Protein AF-M2UCD8-F1 (afdb_monomer_lite)

Secondary structure (DSSP, 8-state):
-TT-GGG-HHHHHHHHHHHHHHTS-GGGG-SSSSHHHHHHHHHHHHHHHHTS-HHHHHHHHHTHHHHHHHHHHTT-

Sequence (76 aa):
PPYSPDINPIKNFKSILKDRLNNRKTSSLGIRYNSKSIKTFKRAIFEEWQAIPQQAIDNCILSLPNRFRKVVDAKG

Structure (mmCIF, N/CA/C/O backbone):
data_AF-M2UCD8-F1
#
_entry.id   AF-M2UCD8-F1
#
loop_
_atom_site.group_PDB
_atom_site.id
_atom_site.type_symbol
_atom_site.label_atom_id
_atom_site.label_alt_id
_atom_site.label_comp_id
_atom_site.label_asym_id
_atom_site.label_entity_id
_atom_site.label_seq_id
_atom_site.pdbx_PDB_ins_code
_atom_site.Cartn_x
_atom_site.Cartn_y
_atom_site.Cartn_z
_atom_site.occupancy
_atom_site.B_iso_or_equiv
_atom_site.auth_seq_id
_atom_site.auth_comp_id
_atom_site.auth_asym_id
_atom_site.auth_atom_id
_atom_site.pdbx_PDB_model_num
ATOM 1 N N . PRO A 1 1 ? -0.983 6.881 20.647 1.00 59.41 1 PRO A N 1
ATOM 2 C CA . PRO A 1 1 ? 0.220 6.792 21.509 1.00 59.41 1 PRO A CA 1
ATOM 3 C C . PRO A 1 1 ? 1.510 6.849 20.674 1.00 59.41 1 PRO A C 1
ATOM 5 O O . PRO A 1 1 ? 1.472 6.514 19.483 1.00 59.41 1 PRO A O 1
ATOM 8 N N . PRO A 1 2 ? 2.642 7.286 21.256 1.00 55.53 2 PRO A N 1
ATOM 9 C CA . PRO A 1 2 ? 3.962 7.023 20.688 1.00 55.53 2 PRO A CA 1
ATOM 10 C C . PRO A 1 2 ? 4.102 5.522 20.397 1.00 55.53 2 PRO A C 1
ATOM 12 O O . PRO A 1 2 ? 3.599 4.704 21.157 1.00 55.53 2 PRO A O 1
ATOM 15 N N . TYR A 1 3 ? 4.748 5.157 19.288 1.00 60.84 3 TYR A N 1
ATOM 16 C CA . TYR A 1 3 ? 4.925 3.756 18.869 1.00 60.84 3 TYR A CA 1
ATOM 17 C C . TYR A 1 3 ? 3.648 2.956 18.559 1.00 60.84 3 TYR A C 1
ATOM 19 O O . TYR A 1 3 ? 3.717 1.736 18.518 1.00 60.84 3 TYR A O 1
ATOM 27 N N . SER A 1 4 ? 2.519 3.600 18.243 1.00 64.44 4 SER A N 1
ATOM 28 C CA . SER A 1 4 ? 1.306 2.895 17.785 1.00 64.44 4 SER A CA 1
ATOM 29 C C . SER A 1 4 ? 1.178 2.925 16.254 1.00 64.44 4 SER A C 1
ATOM 31 O O . SER A 1 4 ? 0.503 3.809 15.711 1.00 64.44 4 SER A O 1
ATOM 33 N N . PRO A 1 5 ? 1.847 2.017 15.513 1.00 64.06 5 PRO A N 1
ATOM 34 C CA . PRO A 1 5 ? 1.761 1.977 14.057 1.00 64.06 5 PRO A CA 1
ATOM 35 C C . PRO A 1 5 ? 0.339 1.695 13.569 1.00 64.06 5 PRO A C 1
ATOM 37 O O . PRO A 1 5 ? -0.062 2.268 12.559 1.00 64.06 5 PRO A O 1
ATOM 40 N N . ASP A 1 6 ? -0.432 0.923 14.333 1.00 68.69 6 ASP A N 1
ATOM 41 C CA . ASP A 1 6 ? -1.793 0.502 13.986 1.00 68.69 6 ASP A CA 1
ATOM 42 C C . ASP A 1 6 ? -2.778 1.669 13.942 1.00 68.69 6 ASP A C 1
ATOM 44 O O . ASP A 1 6 ? -3.765 1.628 13.211 1.00 68.69 6 ASP A O 1
ATOM 48 N N . ILE A 1 7 ? -2.485 2.743 14.675 1.00 71.94 7 ILE A N 1
ATOM 49 C CA . ILE A 1 7 ? -3.284 3.969 14.699 1.00 71.94 7 ILE A CA 1
ATOM 50 C C . ILE A 1 7 ? -2.824 4.959 13.617 1.00 71.94 7 ILE A C 1
ATOM 52 O O . ILE A 1 7 ? -3.591 5.825 13.214 1.00 71.94 7 ILE A O 1
ATOM 56 N N . ASN A 1 8 ? -1.596 4.843 13.101 1.00 79.06 8 ASN A N 1
ATOM 57 C CA . ASN A 1 8 ? -1.067 5.783 12.114 1.00 79.06 8 ASN A CA 1
ATOM 58 C C . ASN A 1 8 ? -1.516 5.395 10.690 1.00 79.06 8 ASN A C 1
ATOM 60 O O . ASN A 1 8 ? -0.986 4.429 10.128 1.00 79.06 8 ASN A O 1
ATOM 64 N N . PRO A 1 9 ? -2.420 6.155 10.042 1.00 73.12 9 PRO A N 1
ATOM 65 C CA . PRO A 1 9 ? -2.953 5.800 8.725 1.00 73.12 9 PRO A CA 1
ATOM 66 C C . PRO A 1 9 ? -1.853 5.648 7.671 1.00 73.12 9 PRO A C 1
ATOM 68 O O . PRO A 1 9 ? -1.881 4.711 6.881 1.00 73.12 9 PRO A O 1
ATOM 71 N N . ILE A 1 10 ? -0.824 6.499 7.714 1.00 75.50 10 ILE A N 1
ATOM 72 C CA . ILE A 1 10 ? 0.288 6.492 6.752 1.00 75.50 10 ILE A CA 1
ATOM 73 C C . ILE A 1 10 ? 1.115 5.208 6.871 1.00 75.50 10 ILE A C 1
ATOM 75 O O . ILE A 1 10 ? 1.524 4.637 5.858 1.00 75.50 10 ILE A O 1
ATOM 79 N N . LYS A 1 11 ? 1.351 4.713 8.093 1.00 79.44 11 LYS A N 1
ATOM 80 C CA . LYS A 1 11 ? 2.059 3.437 8.287 1.00 79.44 11 LYS A CA 1
ATOM 81 C C . LYS A 1 11 ? 1.246 2.261 7.748 1.00 79.44 11 LYS A C 1
ATOM 83 O O . LYS A 1 11 ? 1.826 1.381 7.116 1.00 79.44 11 LYS A O 1
ATOM 88 N N . ASN A 1 12 ? -0.074 2.294 7.912 1.00 78.75 12 ASN A N 1
ATOM 89 C CA . ASN A 1 12 ? -0.965 1.280 7.348 1.00 78.75 12 ASN A CA 1
ATOM 90 C C . ASN A 1 12 ? -0.927 1.287 5.812 1.00 78.75 12 ASN A C 1
ATOM 92 O O . ASN A 1 12 ? -0.745 0.236 5.202 1.00 78.75 12 ASN A O 1
ATOM 96 N N . PHE A 1 13 ? -0.977 2.464 5.180 1.00 82.00 13 PHE A N 1
ATOM 97 C CA . PHE A 1 13 ? -0.817 2.578 3.724 1.00 82.00 13 PHE A CA 1
ATOM 98 C C . PHE A 1 13 ? 0.536 2.078 3.237 1.00 82.00 13 PHE A C 1
ATOM 100 O O . PHE A 1 13 ? 0.613 1.375 2.230 1.00 82.00 13 PHE A O 1
ATOM 107 N N . LYS A 1 14 ? 1.609 2.391 3.969 1.00 84.12 14 LYS A N 1
ATOM 108 C CA . LYS A 1 14 ? 2.944 1.887 3.648 1.00 84.12 14 LYS A CA 1
ATOM 109 C C . LYS A 1 14 ? 3.002 0.359 3.711 1.00 84.12 14 LYS A C 1
ATOM 111 O O . LYS A 1 14 ? 3.682 -0.232 2.876 1.00 84.12 14 LYS A O 1
ATOM 116 N N . SER A 1 15 ? 2.298 -0.268 4.657 1.00 87.06 15 SER A N 1
ATOM 117 C CA . SER A 1 15 ? 2.188 -1.731 4.724 1.00 87.06 15 SER A CA 1
ATOM 118 C C . SER A 1 15 ? 1.466 -2.286 3.500 1.00 87.06 15 SER A C 1
ATOM 120 O O . SER A 1 15 ? 2.033 -3.118 2.804 1.00 87.06 15 SER A O 1
ATOM 122 N N . ILE A 1 16 ? 0.290 -1.741 3.162 1.00 88.19 16 ILE A N 1
ATOM 123 C CA . ILE A 1 16 ? -0.495 -2.166 1.990 1.00 88.19 16 ILE A CA 1
ATOM 124 C C . ILE A 1 16 ? 0.346 -2.083 0.711 1.00 88.19 16 ILE A C 1
ATOM 126 O O . ILE A 1 16 ? 0.410 -3.036 -0.062 1.00 88.19 16 ILE A O 1
ATOM 130 N N . LEU A 1 17 ? 1.029 -0.958 0.489 1.00 91.00 17 LEU A N 1
ATOM 131 C CA . LEU A 1 17 ? 1.875 -0.777 -0.688 1.00 91.00 17 LEU A CA 1
ATOM 132 C C . LEU A 1 17 ? 3.047 -1.770 -0.707 1.00 91.00 17 LEU A C 1
ATOM 134 O O . LEU A 1 17 ? 3.375 -2.318 -1.757 1.00 91.00 17 LEU A O 1
ATOM 138 N N . LYS A 1 18 ? 3.672 -2.022 0.449 1.00 90.12 18 LYS A N 1
ATOM 139 C CA . LYS A 1 18 ? 4.772 -2.983 0.572 1.00 90.12 18 LYS A CA 1
ATOM 140 C C . LYS A 1 18 ? 4.309 -4.406 0.259 1.00 90.12 18 LYS A C 1
ATOM 142 O O . LYS A 1 18 ? 4.993 -5.097 -0.490 1.00 90.12 18 LYS A O 1
ATOM 147 N N . ASP A 1 19 ? 3.155 -4.817 0.770 1.00 92.00 19 ASP A N 1
ATOM 148 C CA . ASP A 1 19 ? 2.599 -6.152 0.533 1.00 92.00 19 ASP A CA 1
ATOM 149 C C . ASP A 1 19 ? 2.268 -6.353 -0.949 1.00 92.00 19 ASP A C 1
ATOM 151 O O . ASP A 1 19 ? 2.626 -7.370 -1.543 1.00 92.00 19 ASP A O 1
ATOM 155 N N . ARG A 1 20 ? 1.686 -5.336 -1.594 1.00 92.12 20 ARG A N 1
ATOM 156 C CA . ARG A 1 20 ? 1.425 -5.351 -3.040 1.00 92.12 20 ARG A CA 1
ATOM 157 C C . ARG A 1 20 ? 2.706 -5.454 -3.867 1.00 92.12 20 ARG A C 1
ATOM 159 O O . ARG A 1 20 ? 2.760 -6.241 -4.808 1.00 92.12 20 ARG A O 1
ATOM 166 N N . LEU A 1 21 ? 3.754 -4.716 -3.497 1.00 92.44 21 LEU A N 1
ATOM 167 C CA . LEU A 1 21 ? 5.060 -4.813 -4.157 1.00 92.44 21 LEU A CA 1
ATOM 168 C C . LEU A 1 21 ? 5.716 -6.183 -3.944 1.00 92.44 21 LEU A C 1
ATOM 170 O O . LEU A 1 21 ? 6.277 -6.722 -4.891 1.00 92.44 21 LEU A O 1
ATOM 174 N N . ASN A 1 22 ? 5.614 -6.769 -2.749 1.00 90.50 22 ASN A N 1
ATOM 175 C CA . ASN A 1 22 ? 6.137 -8.110 -2.464 1.00 90.50 22 ASN A CA 1
ATOM 176 C C . ASN A 1 22 ? 5.431 -9.204 -3.279 1.00 90.50 22 ASN A C 1
ATOM 178 O O . ASN A 1 22 ? 6.050 -10.210 -3.615 1.00 90.50 22 ASN A O 1
ATOM 182 N N . ASN A 1 23 ? 4.158 -8.996 -3.624 1.00 91.81 23 ASN A N 1
ATOM 183 C CA . ASN A 1 23 ? 3.386 -9.915 -4.461 1.00 91.81 23 ASN A CA 1
ATOM 184 C C . ASN A 1 23 ? 3.709 -9.790 -5.961 1.00 91.81 23 ASN A C 1
ATOM 186 O O . ASN A 1 23 ? 3.288 -10.630 -6.759 1.00 91.81 23 ASN A O 1
ATOM 190 N N . ARG A 1 24 ? 4.464 -8.764 -6.377 1.00 89.94 24 ARG A N 1
ATOM 191 C CA . ARG A 1 24 ? 4.956 -8.662 -7.754 1.00 89.94 24 ARG A CA 1
ATOM 192 C C . ARG A 1 24 ? 6.122 -9.618 -7.988 1.00 89.94 24 ARG A C 1
ATOM 194 O O . ARG A 1 24 ? 6.963 -9.843 -7.124 1.00 89.94 24 ARG A O 1
ATOM 201 N N . LYS A 1 25 ? 6.252 -10.107 -9.225 1.00 86.94 25 LYS A N 1
ATOM 202 C CA . LYS A 1 25 ? 7.453 -10.844 -9.653 1.00 86.94 25 LYS A CA 1
ATOM 203 C C . LYS A 1 25 ? 8.686 -9.947 -9.507 1.00 86.94 25 LYS A C 1
ATOM 205 O O . LYS A 1 25 ? 8.687 -8.840 -10.044 1.00 86.94 25 LYS A O 1
ATOM 210 N N . THR A 1 26 ? 9.761 -10.431 -8.886 1.00 80.31 26 THR A N 1
ATOM 211 C CA . THR A 1 26 ? 10.995 -9.653 -8.643 1.00 80.31 26 THR A CA 1
ATOM 212 C C . THR A 1 26 ? 11.568 -9.026 -9.916 1.00 80.31 26 THR A C 1
ATOM 214 O O . THR A 1 26 ? 12.011 -7.882 -9.903 1.00 80.31 26 THR A O 1
ATOM 217 N N . SER A 1 27 ? 11.486 -9.723 -11.053 1.00 79.00 27 SER A N 1
ATOM 218 C CA . SER A 1 27 ? 11.922 -9.194 -12.353 1.00 79.00 27 SER A CA 1
ATOM 219 C C . SER A 1 27 ? 11.181 -7.921 -12.783 1.00 79.00 27 SER A C 1
ATOM 221 O O . SER A 1 27 ? 11.761 -7.075 -13.460 1.00 79.00 27 SER A O 1
ATOM 223 N N . SER A 1 28 ? 9.927 -7.749 -12.356 1.00 82.31 28 SER A N 1
ATOM 224 C CA . SER A 1 28 ? 9.105 -6.563 -12.638 1.00 82.31 28 SER A CA 1
ATOM 225 C C . SER A 1 28 ? 9.431 -5.358 -11.749 1.00 82.31 28 SER A C 1
ATOM 227 O O . SER A 1 28 ? 9.000 -4.247 -12.047 1.00 82.31 28 SER A O 1
ATOM 229 N N . LEU A 1 29 ? 10.225 -5.558 -10.691 1.00 85.00 29 LEU A N 1
ATOM 230 C CA . LEU A 1 29 ? 10.719 -4.504 -9.801 1.00 85.00 29 LEU A CA 1
ATOM 231 C C . LEU A 1 29 ? 12.111 -3.993 -10.209 1.00 85.00 29 LEU A C 1
ATOM 233 O O . LEU A 1 29 ? 12.587 -3.005 -9.657 1.00 85.00 29 LEU A O 1
ATOM 237 N N . GLY A 1 30 ? 12.744 -4.626 -11.200 1.00 83.19 30 GLY A N 1
ATOM 238 C CA . GLY A 1 30 ? 14.119 -4.355 -11.614 1.00 83.19 30 GLY A CA 1
ATOM 239 C C . GLY A 1 30 ? 15.110 -5.381 -11.058 1.00 83.19 30 GLY A C 1
ATOM 240 O O . GLY A 1 30 ? 14.879 -6.020 -10.037 1.00 83.19 30 GLY A O 1
ATOM 241 N N . ILE A 1 31 ? 16.232 -5.557 -11.758 1.00 79.69 31 ILE A N 1
ATOM 242 C CA . ILE A 1 31 ? 17.260 -6.555 -11.431 1.00 79.69 31 ILE A CA 1
ATOM 243 C C . ILE A 1 31 ? 18.593 -5.828 -11.250 1.00 79.69 31 ILE A C 1
ATOM 245 O O . ILE A 1 31 ? 19.037 -5.129 -12.162 1.00 79.69 31 ILE A O 1
ATOM 249 N N . ARG A 1 32 ? 19.248 -6.016 -10.095 1.00 83.88 32 ARG A N 1
ATOM 250 C CA . ARG A 1 32 ? 20.495 -5.331 -9.686 1.00 83.88 32 ARG A CA 1
ATOM 251 C C . ARG A 1 32 ? 20.348 -3.812 -9.517 1.00 83.88 32 ARG A C 1
ATOM 253 O O . ARG A 1 32 ? 19.419 -3.186 -10.022 1.00 83.88 32 ARG A O 1
ATOM 260 N N . TYR A 1 33 ? 21.302 -3.213 -8.811 1.00 84.31 33 TYR A N 1
ATOM 261 C CA . TYR A 1 33 ? 21.347 -1.770 -8.593 1.00 84.31 33 TYR A CA 1
ATOM 262 C C . TYR A 1 33 ? 21.922 -1.053 -9.821 1.00 84.31 33 TYR A C 1
ATOM 264 O O . TYR A 1 33 ? 23.130 -1.024 -10.037 1.00 84.31 33 TYR A O 1
ATOM 272 N N . ASN A 1 34 ? 21.044 -0.511 -10.665 1.00 91.62 34 ASN A N 1
ATOM 273 C CA . ASN A 1 34 ? 21.411 0.331 -11.802 1.00 91.62 34 ASN A CA 1
ATOM 274 C C . ASN A 1 34 ? 20.279 1.327 -12.117 1.00 91.62 34 ASN A C 1
ATOM 276 O O . ASN A 1 34 ? 19.149 1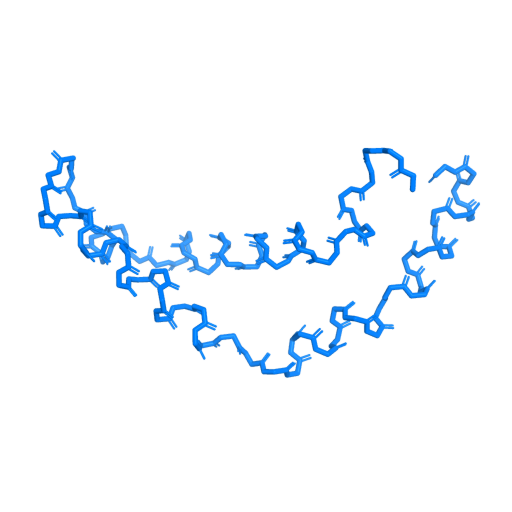.176 -11.648 1.00 91.62 34 ASN A O 1
ATOM 280 N N . SER A 1 35 ? 20.571 2.335 -12.944 1.00 90.31 35 SER A N 1
ATOM 281 C CA . SER A 1 35 ? 19.615 3.400 -13.290 1.00 90.31 35 SER A CA 1
ATOM 282 C C . SER A 1 35 ? 18.310 2.871 -13.906 1.00 90.31 35 SER A C 1
ATOM 284 O O . SER A 1 35 ? 17.226 3.354 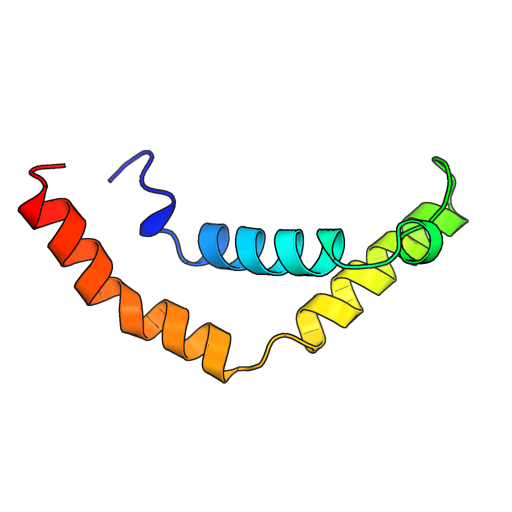-13.572 1.00 90.31 35 SER A O 1
ATOM 286 N N . LYS A 1 36 ? 18.380 1.833 -14.752 1.00 91.62 36 LYS A N 1
ATOM 287 C CA . LYS A 1 36 ? 17.196 1.213 -15.369 1.00 91.62 36 LYS A CA 1
ATOM 288 C C . LYS A 1 36 ? 16.323 0.532 -14.315 1.00 91.62 36 LYS A C 1
ATOM 290 O O . LYS A 1 36 ? 15.128 0.799 -14.270 1.00 91.62 36 LYS 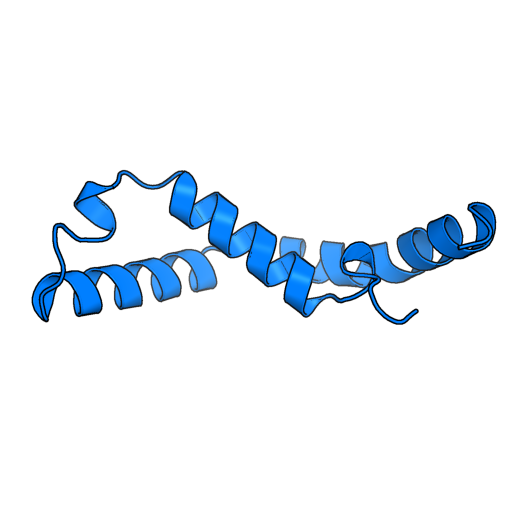A O 1
ATOM 295 N N . SER A 1 37 ? 16.917 -0.262 -13.429 1.00 91.81 37 SER A N 1
ATOM 296 C CA . SER A 1 37 ? 16.215 -0.947 -12.340 1.00 91.81 37 SER A CA 1
ATOM 297 C C . SER A 1 37 ? 15.583 0.028 -11.351 1.00 91.81 37 SER A C 1
ATOM 299 O O . SER A 1 37 ? 14.443 -0.177 -10.955 1.00 91.81 37 SER A O 1
ATOM 301 N N . ILE A 1 38 ? 16.252 1.140 -11.022 1.00 92.44 38 ILE A N 1
ATOM 302 C CA . ILE A 1 38 ? 15.665 2.192 -10.175 1.00 92.44 38 ILE A CA 1
ATOM 303 C C . ILE A 1 38 ? 14.437 2.813 -10.853 1.00 92.44 38 ILE A C 1
ATOM 305 O O . ILE A 1 38 ? 13.412 3.015 -10.202 1.00 92.44 38 ILE A O 1
ATOM 309 N N . LYS A 1 39 ? 14.509 3.105 -12.159 1.00 92.94 39 LYS A N 1
ATOM 310 C CA . LYS A 1 39 ? 13.355 3.618 -12.917 1.00 92.94 39 LYS A CA 1
ATOM 311 C C . LYS A 1 39 ? 12.204 2.611 -12.935 1.00 92.94 39 LYS A C 1
ATOM 313 O O . LYS A 1 39 ? 11.061 3.000 -12.710 1.00 92.94 39 LYS A O 1
ATOM 318 N N . THR A 1 40 ? 12.500 1.330 -13.155 1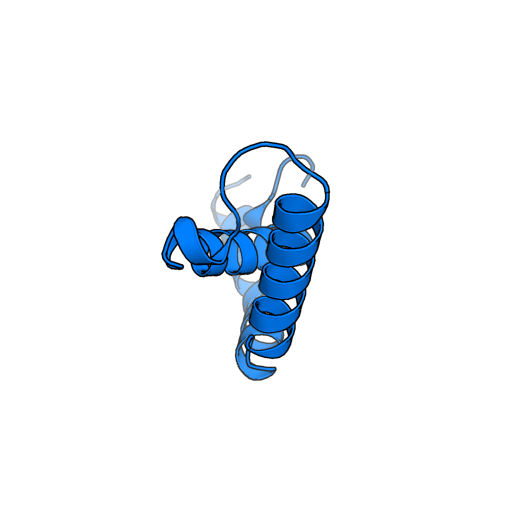.00 93.50 40 THR A N 1
ATOM 319 C CA . THR A 1 40 ? 11.504 0.249 -13.115 1.00 93.50 40 THR A CA 1
ATOM 320 C C . THR A 1 40 ? 10.844 0.149 -11.743 1.00 93.50 40 THR A C 1
ATOM 322 O O . THR A 1 40 ? 9.619 0.121 -11.668 1.00 93.50 40 THR A O 1
ATOM 325 N N . PHE A 1 41 ? 11.629 0.192 -10.667 1.00 93.12 41 PHE A N 1
ATOM 326 C CA . PHE A 1 41 ? 11.117 0.143 -9.303 1.00 93.12 41 PHE A CA 1
ATOM 327 C C . PHE A 1 41 ? 10.214 1.339 -8.975 1.00 93.12 41 PHE A C 1
ATOM 329 O O . PHE A 1 41 ? 9.109 1.161 -8.468 1.00 93.12 41 PHE A O 1
ATOM 336 N N . LYS A 1 42 ? 10.634 2.563 -9.331 1.00 93.56 42 LYS A N 1
ATOM 337 C CA . LYS A 1 42 ? 9.817 3.778 -9.157 1.00 93.56 42 LYS A CA 1
ATOM 338 C C . LYS A 1 42 ? 8.486 3.686 -9.902 1.00 93.56 42 LYS A C 1
ATOM 340 O O . LYS A 1 42 ? 7.455 4.053 -9.347 1.00 93.56 42 LYS A O 1
ATOM 345 N N . ARG A 1 43 ? 8.501 3.176 -11.138 1.00 94.12 43 ARG A N 1
ATOM 346 C CA . ARG A 1 43 ? 7.277 2.967 -11.918 1.00 94.12 43 ARG A CA 1
ATOM 347 C C . ARG A 1 43 ? 6.363 1.937 -11.253 1.00 94.12 43 ARG A C 1
ATOM 349 O O . ARG A 1 43 ? 5.180 2.207 -11.112 1.00 94.12 43 ARG A O 1
ATOM 356 N N . ALA A 1 44 ? 6.912 0.816 -10.788 1.00 93.81 44 ALA A N 1
ATOM 357 C CA . ALA A 1 44 ? 6.140 -0.214 -10.098 1.00 93.81 44 ALA A CA 1
ATOM 358 C C . ALA A 1 44 ? 5.465 0.310 -8.820 1.00 93.81 44 ALA A C 1
ATOM 360 O O . ALA A 1 44 ? 4.302 0.005 -8.576 1.00 93.81 44 ALA A O 1
ATOM 361 N N . ILE A 1 45 ? 6.166 1.143 -8.041 1.00 93.81 45 ILE A N 1
ATOM 362 C CA . ILE A 1 45 ? 5.585 1.835 -6.881 1.00 93.81 45 ILE A CA 1
ATOM 363 C C . ILE A 1 45 ? 4.392 2.694 -7.304 1.00 93.81 45 ILE A C 1
ATOM 365 O O . ILE A 1 45 ? 3.342 2.627 -6.672 1.00 93.81 45 ILE A O 1
ATOM 369 N N . PHE A 1 46 ? 4.548 3.498 -8.358 1.00 94.69 46 PHE A N 1
ATOM 370 C CA . PHE A 1 46 ? 3.484 4.381 -8.829 1.00 94.69 46 PHE A CA 1
ATOM 371 C C . PHE A 1 46 ? 2.273 3.598 -9.351 1.00 94.69 46 PHE A C 1
ATOM 373 O O . PHE A 1 46 ? 1.144 3.919 -8.998 1.00 94.69 46 PHE A O 1
ATOM 380 N N . GLU A 1 47 ? 2.500 2.548 -10.140 1.00 94.38 47 GLU A N 1
ATOM 381 C CA . GLU A 1 47 ? 1.443 1.661 -10.637 1.00 94.38 47 GLU A CA 1
ATOM 382 C C . GLU A 1 47 ? 0.664 1.012 -9.488 1.00 94.38 47 GLU A C 1
ATOM 384 O O . GLU A 1 47 ? -0.563 1.045 -9.490 1.00 94.38 47 GLU A O 1
ATOM 389 N N . GLU A 1 48 ? 1.355 0.457 -8.486 1.00 93.75 48 GLU A N 1
ATOM 390 C CA . GLU A 1 48 ? 0.674 -0.133 -7.330 1.00 93.75 48 GLU A CA 1
ATOM 391 C C . GLU A 1 48 ? -0.069 0.904 -6.504 1.00 93.75 48 GLU A C 1
ATOM 393 O O . GLU A 1 48 ? -1.166 0.618 -6.039 1.00 93.75 48 GLU A O 1
ATOM 398 N N . TRP A 1 49 ? 0.487 2.108 -6.352 1.00 91.81 49 TRP A N 1
ATOM 399 C CA . TRP A 1 49 ? -0.190 3.200 -5.664 1.00 91.81 49 TRP A CA 1
ATOM 400 C C . TRP A 1 49 ? -1.506 3.577 -6.352 1.00 91.81 49 TRP A C 1
ATOM 402 O O . TRP A 1 49 ? -2.534 3.669 -5.690 1.00 91.81 49 TRP A O 1
ATOM 412 N N . GLN A 1 50 ? -1.490 3.737 -7.677 1.00 92.31 50 GLN A N 1
ATOM 413 C CA . GLN A 1 50 ? -2.693 4.035 -8.465 1.00 92.31 50 GLN A CA 1
ATOM 414 C C . GLN A 1 50 ? -3.701 2.877 -8.465 1.00 92.31 50 GLN A C 1
ATOM 416 O O . GLN A 1 50 ? -4.899 3.100 -8.600 1.00 92.31 50 GLN A O 1
ATOM 421 N N . ALA A 1 51 ? -3.232 1.640 -8.299 1.00 93.19 51 ALA A N 1
ATOM 422 C CA . ALA A 1 51 ? -4.079 0.454 -8.254 1.00 93.19 51 ALA A CA 1
ATOM 423 C C . ALA A 1 51 ? -4.707 0.184 -6.872 1.00 93.19 51 ALA A C 1
ATOM 425 O O . ALA A 1 51 ? -5.456 -0.787 -6.732 1.00 93.19 51 ALA A O 1
ATOM 426 N N . ILE A 1 52 ? -4.403 0.987 -5.843 1.00 89.62 52 ILE A N 1
ATOM 427 C CA . ILE A 1 52 ? -5.087 0.905 -4.546 1.00 89.62 52 ILE A CA 1
ATOM 428 C C . ILE A 1 52 ? -6.491 1.510 -4.707 1.00 89.62 52 ILE A C 1
ATOM 430 O O . ILE A 1 52 ? -6.604 2.700 -4.998 1.00 89.62 52 ILE A O 1
ATOM 434 N N . PRO A 1 53 ? -7.574 0.737 -4.492 1.00 91.12 53 PRO A N 1
ATOM 435 C CA . PRO A 1 53 ? -8.924 1.279 -4.575 1.00 91.12 53 PRO A CA 1
ATOM 436 C C . PRO A 1 53 ? -9.150 2.351 -3.506 1.00 91.12 53 PRO A C 1
ATOM 438 O O . PRO A 1 53 ? -8.767 2.152 -2.350 1.00 91.12 53 PRO A O 1
ATOM 441 N N . GLN A 1 54 ? -9.858 3.430 -3.850 1.00 88.62 54 GLN A N 1
ATOM 442 C CA . GLN A 1 54 ? -10.241 4.472 -2.886 1.00 88.62 54 GLN A CA 1
ATOM 443 C C . GLN A 1 54 ? -10.981 3.880 -1.675 1.00 88.62 54 GLN A C 1
ATOM 445 O O . GLN A 1 54 ? -10.699 4.240 -0.540 1.00 88.62 54 GLN A O 1
ATOM 450 N N . GLN A 1 55 ? -11.810 2.855 -1.887 1.00 89.88 55 GLN A N 1
ATOM 451 C CA . GLN A 1 55 ? -12.491 2.146 -0.803 1.00 89.88 55 GLN A CA 1
ATOM 452 C C . GLN A 1 55 ? -11.526 1.544 0.236 1.00 89.88 55 GLN A C 1
ATOM 454 O O . GLN A 1 55 ? -11.843 1.499 1.421 1.00 89.88 55 GLN A O 1
ATOM 459 N N . ALA A 1 56 ? -10.333 1.090 -0.166 1.00 85.19 56 ALA A N 1
ATOM 460 C CA . ALA A 1 56 ? -9.329 0.604 0.782 1.00 85.19 56 ALA A CA 1
ATOM 461 C C . ALA A 1 56 ? -8.782 1.747 1.656 1.00 85.19 56 ALA A C 1
ATOM 463 O O . ALA A 1 56 ? -8.485 1.538 2.836 1.00 85.19 56 ALA A O 1
ATOM 464 N N . ILE A 1 57 ? -8.687 2.956 1.091 1.00 84.06 57 ILE A N 1
ATOM 465 C CA . ILE A 1 57 ? -8.310 4.173 1.814 1.00 84.06 57 ILE A CA 1
ATOM 466 C C . ILE A 1 57 ? -9.406 4.540 2.813 1.00 84.06 57 ILE A C 1
ATOM 468 O O . ILE A 1 57 ? -9.124 4.714 4.001 1.00 84.06 57 ILE A O 1
ATOM 472 N N . ASP A 1 58 ? -10.651 4.566 2.353 1.00 88.94 58 ASP A N 1
ATOM 473 C CA . ASP A 1 58 ? -11.809 4.922 3.168 1.00 88.94 58 ASP A CA 1
ATOM 474 C C . ASP A 1 58 ? -11.990 3.928 4.323 1.00 88.94 58 ASP A C 1
ATOM 476 O O . ASP A 1 58 ? -12.102 4.335 5.476 1.00 88.94 58 ASP A O 1
ATOM 480 N N . ASN A 1 59 ? -11.888 2.621 4.061 1.00 87.38 59 ASN A N 1
ATOM 481 C CA . ASN A 1 59 ? -11.938 1.577 5.090 1.00 87.38 59 ASN A CA 1
ATOM 482 C C . ASN A 1 59 ? -10.819 1.731 6.134 1.00 87.38 59 ASN A C 1
ATOM 484 O O . ASN A 1 59 ? -11.033 1.501 7.330 1.00 87.38 59 ASN A O 1
ATOM 488 N N . CYS A 1 60 ? -9.618 2.141 5.714 1.00 84.06 60 CYS A N 1
ATOM 489 C CA .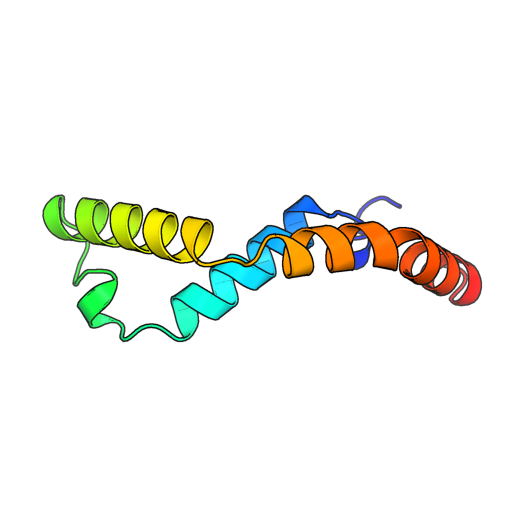 CYS A 1 60 ? -8.534 2.435 6.647 1.00 84.06 60 CYS A CA 1
ATOM 490 C C . CYS A 1 60 ? -8.935 3.595 7.569 1.00 84.06 60 CYS A C 1
ATOM 492 O O . CYS A 1 60 ? -8.851 3.462 8.787 1.00 84.06 60 CYS A O 1
ATOM 494 N N . ILE A 1 61 ? -9.448 4.697 7.027 1.00 85.69 61 ILE A N 1
ATOM 495 C CA . ILE A 1 61 ? -9.867 5.855 7.829 1.00 85.69 61 ILE A CA 1
ATOM 496 C C . ILE A 1 61 ? -11.030 5.484 8.762 1.00 85.69 61 ILE A C 1
ATOM 498 O O . ILE A 1 61 ? -10.943 5.695 9.971 1.00 85.69 61 ILE A O 1
ATOM 502 N N . LEU A 1 62 ? -12.077 4.851 8.231 1.00 88.19 62 LEU A N 1
ATOM 503 C CA . LEU A 1 62 ? -13.280 4.462 8.973 1.00 88.19 62 LEU A CA 1
ATOM 504 C C . LEU A 1 62 ? -13.008 3.433 10.078 1.00 88.19 62 LEU A C 1
ATOM 506 O O . LEU A 1 62 ? -13.740 3.374 11.063 1.00 88.19 62 LEU A O 1
ATOM 510 N N . SER A 1 63 ? -11.941 2.639 9.965 1.00 86.75 63 SER A N 1
ATOM 511 C CA . SER A 1 63 ? -11.542 1.694 11.016 1.00 86.75 63 SER A CA 1
ATOM 512 C C . SER A 1 63 ? -10.755 2.335 12.164 1.00 86.75 63 SER A C 1
ATOM 514 O O . SER A 1 63 ? -10.529 1.672 13.179 1.00 86.75 63 SER A O 1
ATOM 516 N N . LEU A 1 64 ? -10.317 3.599 12.049 1.00 86.19 64 LEU A N 1
ATOM 517 C CA . LEU A 1 64 ? -9.539 4.269 13.099 1.00 86.19 64 LEU A CA 1
ATOM 518 C C . LEU A 1 64 ? -10.259 4.301 14.453 1.00 86.19 64 LEU A C 1
ATOM 520 O O . LEU A 1 64 ? -9.634 3.861 15.418 1.00 86.19 64 LEU A O 1
ATOM 524 N N . PRO A 1 65 ? -11.537 4.720 14.575 1.00 88.00 65 PRO A N 1
ATOM 525 C CA . PRO A 1 65 ? -12.216 4.772 15.873 1.00 88.00 65 PRO A CA 1
ATOM 526 C C . PRO A 1 65 ? -12.223 3.419 16.595 1.00 88.00 65 PRO A C 1
ATOM 528 O O . PRO A 1 65 ? -11.948 3.338 17.790 1.00 88.00 65 PRO A O 1
ATOM 531 N N . ASN A 1 66 ? -12.444 2.330 15.853 1.00 87.56 66 ASN A N 1
ATOM 532 C CA . ASN A 1 66 ? -12.406 0.977 16.404 1.00 87.56 66 ASN A CA 1
ATOM 533 C C . ASN A 1 66 ? -11.001 0.568 16.861 1.00 87.56 66 ASN A C 1
ATOM 535 O O . ASN A 1 66 ? -10.861 -0.090 17.890 1.00 87.56 66 ASN A O 1
ATOM 539 N N . ARG A 1 67 ? -9.956 0.956 16.122 1.00 86.56 67 ARG A N 1
ATOM 540 C CA . ARG A 1 67 ? -8.560 0.697 16.505 1.00 86.56 67 ARG A CA 1
ATOM 541 C C . ARG A 1 67 ? -8.148 1.504 17.731 1.00 86.56 67 ARG A C 1
ATOM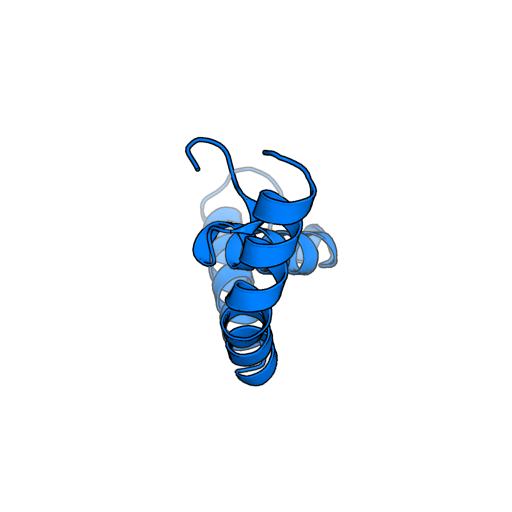 543 O O . ARG A 1 67 ? -7.513 0.948 18.617 1.00 86.56 67 ARG A O 1
ATOM 550 N N . PHE A 1 68 ? -8.577 2.761 17.826 1.00 84.81 68 PHE A N 1
ATOM 551 C CA . PHE A 1 68 ? -8.417 3.567 19.036 1.00 84.81 68 PHE A CA 1
ATOM 552 C C . PHE A 1 68 ? -9.091 2.911 20.240 1.00 84.81 68 PHE A C 1
ATOM 554 O O . PHE A 1 68 ? -8.462 2.782 21.284 1.00 84.81 68 PHE A O 1
ATOM 561 N N . ARG A 1 69 ? -10.332 2.434 20.086 1.00 87.25 69 ARG A N 1
ATOM 562 C CA . ARG A 1 69 ? -11.038 1.729 21.162 1.00 87.25 69 ARG A CA 1
ATOM 563 C C . ARG A 1 69 ? -10.294 0.475 21.616 1.00 87.25 69 ARG A C 1
ATOM 565 O O . ARG A 1 69 ? -10.111 0.296 22.807 1.00 87.25 69 ARG A O 1
ATOM 572 N N . LYS A 1 70 ? -9.779 -0.334 20.684 1.00 86.19 70 LYS A N 1
ATOM 573 C CA . LYS A 1 70 ? -8.978 -1.527 21.018 1.00 86.19 70 LYS A CA 1
ATOM 574 C C . LYS A 1 70 ? -7.729 -1.207 21.841 1.00 86.19 70 LYS A C 1
ATOM 576 O O . LYS A 1 70 ? -7.387 -1.977 22.727 1.00 86.19 70 LYS A O 1
ATOM 581 N N . VAL A 1 71 ? -7.068 -0.091 21.549 1.00 85.44 71 VAL A N 1
ATOM 582 C CA . VAL A 1 71 ? -5.905 0.400 22.306 1.00 85.44 71 VAL A CA 1
ATOM 583 C C . VAL A 1 71 ? -6.321 0.825 23.720 1.00 85.44 71 VAL A C 1
ATOM 585 O O . VAL A 1 71 ? -5.698 0.437 24.705 1.00 85.44 71 VAL A O 1
ATOM 588 N N . VAL A 1 72 ? -7.449 1.529 23.853 1.00 86.31 72 VAL A N 1
ATOM 589 C CA . VAL A 1 72 ? -8.012 1.873 25.170 1.00 86.31 72 VAL A CA 1
ATOM 590 C C . VAL A 1 72 ? -8.386 0.617 25.970 1.00 86.31 72 VAL A C 1
ATOM 592 O O . VAL A 1 72 ? -7.999 0.502 27.132 1.00 86.31 72 VAL A O 1
ATOM 595 N N . ASP A 1 73 ? -9.076 -0.343 25.353 1.00 88.00 73 ASP A N 1
ATOM 596 C CA . ASP A 1 73 ? -9.509 -1.594 25.991 1.00 88.00 73 ASP A CA 1
ATOM 597 C C . ASP A 1 73 ? -8.314 -2.456 26.433 1.00 88.00 73 ASP A C 1
ATOM 599 O O . ASP A 1 73 ? -8.352 -3.095 27.486 1.00 88.00 73 ASP A O 1
ATOM 603 N N . ALA A 1 74 ? -7.224 -2.435 25.662 1.00 86.75 74 ALA A N 1
ATOM 604 C CA . ALA A 1 74 ? -5.969 -3.103 25.995 1.00 86.75 74 ALA A CA 1
ATOM 605 C C . ALA A 1 74 ? -5.177 -2.407 27.119 1.00 86.75 74 ALA A C 1
ATOM 607 O O . ALA A 1 74 ? -4.135 -2.919 27.528 1.00 86.75 74 ALA A O 1
ATOM 608 N N . LYS A 1 75 ? -5.661 -1.265 27.638 1.00 83.81 75 LYS A N 1
ATOM 609 C CA . LYS A 1 75 ? -4.947 -0.390 28.585 1.00 83.81 75 LYS A CA 1
ATOM 610 C C . LYS A 1 75 ? -3.573 0.054 28.051 1.00 83.81 75 LYS A C 1
ATOM 612 O O . LYS A 1 75 ? -2.646 0.247 28.839 1.00 83.81 75 LYS A O 1
ATOM 617 N N . GLY A 1 76 ? -3.449 0.206 26.728 1.00 59.75 76 GLY A N 1
ATOM 618 C CA . GLY A 1 76 ? -2.194 0.493 26.030 1.00 59.75 76 GLY A CA 1
ATOM 619 C C . GLY A 1 76 ? -2.381 0.809 24.559 1.00 59.75 76 GLY A C 1
ATOM 620 O O . GLY A 1 76 ? -2.809 -0.096 23.808 1.00 59.75 76 GLY A O 1
#

Radius of gyration: 16.18 Å; chains: 1; bounding box: 35×18×44 Å

pLDDT: mean 85.07, std 9.0, range [55.53, 94.69]

Foldseek 3Di:
DPPPLLLPLVSVVVVQLVVQVVPDDPVQCADDDDPVSPVSNVVSSVVSVVVDDVVNSVVSVVCNVVVVVVCVVVVD

Organism: Cochliobolus heterostrophus (strain C5 / ATCC 48332 / race O) (NCBI:txid701091)

InterPro domains:
  IPR036397 Ribonuclease H superfamily [G3DSA:3.30.420.10] (1-76)